Protein AF-A0A2X3VPF4-F1 (afdb_monomer_lite)

Organism: NCBI:txid1345

Secondary structure (DSSP, 8-state):
-PPEEEEETTEEEEEEEEEEE--SSTTTSS--SS-EEEEEEEEEETTEEEEEEEEEETTS---TTSPEEPS--EEPP-

Radius of gyration: 13.3 Å; chains: 1; bounding box: 36×22×32 Å

Foldseek 3Di:
DFDWDDPDDQKIWRPVPWDWDAPPDCPPQVDPGAIKIKIWIWGDDPQKTWIWMFIDGPPDDTPPVPIHTDPDIDGPDD

pLDDT: mean 74.06, std 12.75, range [45.59, 89.38]

Structure (mmCIF, N/CA/C/O backbone):
data_AF-A0A2X3VPF4-F1
#
_entry.id   AF-A0A2X3VPF4-F1
#
loop_
_atom_site.group_PDB
_atom_site.id
_atom_site.type_symbol
_atom_site.label_atom_id
_atom_site.label_alt_id
_atom_site.label_comp_id
_atom_site.label_asym_id
_atom_site.label_entity_id
_atom_site.label_seq_id
_atom_site.pdbx_PDB_ins_code
_atom_site.Cartn_x
_atom_site.Cartn_y
_atom_site.Cartn_z
_atom_site.occupancy
_atom_site.B_iso_or_equiv
_atom_site.auth_seq_id
_atom_site.auth_comp_id
_atom_site.auth_asym_id
_atom_site.auth_atom_id
_atom_site.pdbx_PDB_model_num
ATOM 1 N N . MET A 1 1 ? -12.821 15.255 -8.993 1.00 46.19 1 MET A N 1
ATOM 2 C CA . MET A 1 1 ? -13.531 14.213 -8.222 1.00 46.19 1 MET A CA 1
ATOM 3 C C . MET A 1 1 ? -12.596 13.029 -8.183 1.00 46.19 1 MET A C 1
ATOM 5 O O . MET A 1 1 ? -12.303 12.515 -9.251 1.00 46.19 1 MET A O 1
ATOM 9 N N . SER A 1 2 ? -12.061 12.673 -7.018 1.00 54.31 2 SER A N 1
ATOM 10 C CA . SER A 1 2 ? -11.087 11.584 -6.905 1.00 54.31 2 SER A CA 1
ATOM 11 C C . SER A 1 2 ? -11.725 10.276 -7.375 1.00 54.31 2 SER A C 1
ATOM 13 O O . SER A 1 2 ? -12.739 9.849 -6.820 1.00 54.31 2 SER A O 1
ATOM 15 N N . GLN A 1 3 ? -11.182 9.680 -8.436 1.00 73.06 3 GLN A N 1
ATOM 16 C CA . GLN A 1 3 ? -11.709 8.447 -9.012 1.00 73.06 3 GLN A CA 1
ATOM 17 C C . GLN A 1 3 ? -11.199 7.257 -8.189 1.00 73.06 3 GLN A C 1
ATOM 19 O O . GLN A 1 3 ? -9.994 7.095 -7.998 1.00 73.06 3 GLN A O 1
ATOM 24 N N . LEU A 1 4 ? -12.127 6.473 -7.635 1.00 81.62 4 LEU A N 1
ATOM 25 C CA . LEU A 1 4 ? -11.822 5.266 -6.872 1.00 81.62 4 LEU A CA 1
ATOM 26 C C . LEU A 1 4 ? -12.043 4.048 -7.766 1.00 81.62 4 LEU A C 1
ATOM 28 O O . LEU A 1 4 ? -13.153 3.834 -8.253 1.00 81.62 4 LEU A O 1
ATOM 32 N N . GLU A 1 5 ? -11.009 3.238 -7.943 1.00 86.25 5 GLU A N 1
ATOM 33 C CA . GLU A 1 5 ? -11.057 2.024 -8.749 1.00 86.25 5 GLU A CA 1
ATOM 34 C C . GLU A 1 5 ? -10.976 0.788 -7.857 1.00 86.25 5 GLU A C 1
ATOM 36 O O . GLU A 1 5 ? -10.153 0.698 -6.945 1.00 86.25 5 GLU A O 1
ATOM 41 N N . LYS A 1 6 ? -11.859 -0.183 -8.097 1.00 87.56 6 LYS A N 1
ATOM 42 C CA . LYS A 1 6 ? -11.826 -1.461 -7.387 1.00 87.56 6 LYS A CA 1
ATOM 43 C C . LYS A 1 6 ? -10.814 -2.374 -8.075 1.00 87.56 6 LYS A C 1
ATOM 45 O O . LYS A 1 6 ? -11.038 -2.783 -9.208 1.00 87.56 6 LYS A O 1
ATOM 50 N N . VAL A 1 7 ? -9.737 -2.710 -7.370 1.00 87.00 7 VAL A N 1
ATOM 51 C CA . VAL A 1 7 ? -8.605 -3.493 -7.909 1.00 87.00 7 VAL A CA 1
ATOM 52 C C . VAL A 1 7 ? -8.546 -4.921 -7.360 1.00 87.00 7 VAL A C 1
ATOM 54 O O . VAL A 1 7 ? -7.749 -5.731 -7.817 1.00 87.00 7 VAL A O 1
ATOM 57 N N . GLY A 1 8 ? -9.399 -5.257 -6.386 1.00 85.44 8 GLY A N 1
ATOM 58 C CA . GLY A 1 8 ? -9.471 -6.599 -5.810 1.00 85.44 8 GLY A CA 1
ATOM 59 C C . GLY A 1 8 ? -10.697 -6.821 -4.925 1.00 85.44 8 GLY A C 1
ATOM 60 O O . GLY A 1 8 ? -11.620 -5.999 -4.870 1.00 85.44 8 GLY A O 1
ATOM 61 N N . GLU A 1 9 ? -10.716 -7.946 -4.210 1.00 83.12 9 GLU A N 1
ATOM 62 C CA . GLU A 1 9 ? -11.760 -8.243 -3.228 1.00 83.12 9 GLU A CA 1
ATOM 63 C C . GLU A 1 9 ? -11.592 -7.340 -2.000 1.00 83.12 9 GLU A C 1
ATOM 65 O O . GLU A 1 9 ? -10.614 -7.440 -1.266 1.00 83.12 9 GLU A O 1
ATOM 70 N N . ASN A 1 10 ? -12.544 -6.420 -1.811 1.00 87.44 10 ASN A N 1
ATOM 71 C CA . ASN A 1 10 ? -12.520 -5.390 -0.766 1.00 87.44 10 ASN A CA 1
ATOM 72 C C . ASN A 1 10 ? -11.307 -4.443 -0.810 1.00 87.44 10 ASN A C 1
ATOM 74 O O . ASN A 1 10 ? -11.018 -3.767 0.176 1.00 87.44 10 ASN A O 1
ATOM 78 N N . THR A 1 11 ? -10.645 -4.347 -1.963 1.00 88.69 11 THR A N 1
ATOM 79 C CA . THR A 1 11 ? -9.454 -3.520 -2.168 1.00 88.69 11 THR A CA 1
ATOM 80 C C . THR A 1 11 ? -9.725 -2.445 -3.210 1.00 88.69 11 THR A C 1
ATOM 82 O O . THR A 1 11 ? -10.194 -2.738 -4.315 1.00 88.69 11 THR A O 1
ATOM 85 N N . TYR A 1 12 ? -9.402 -1.203 -2.863 1.00 88.06 12 TYR A N 1
ATOM 86 C CA . TYR A 1 12 ? -9.684 -0.026 -3.675 1.00 88.06 12 TYR A CA 1
ATOM 87 C C . TYR A 1 12 ? -8.434 0.838 -3.828 1.00 88.06 12 TYR A C 1
ATOM 89 O O . TYR A 1 12 ? -7.681 1.018 -2.872 1.00 88.06 12 TYR A O 1
ATOM 97 N N . CYS A 1 13 ? -8.238 1.385 -5.023 1.00 86.31 13 CYS A N 1
ATOM 98 C CA . CYS A 1 13 ? -7.142 2.269 -5.391 1.00 86.31 13 CYS A CA 1
ATOM 99 C C . CYS A 1 13 ? -7.681 3.669 -5.702 1.00 86.31 13 CYS A C 1
ATOM 101 O O . CYS A 1 13 ? -8.694 3.816 -6.385 1.00 86.31 13 CYS A O 1
ATOM 103 N N . TYR A 1 14 ? -6.996 4.702 -5.220 1.00 85.06 14 TYR A N 1
ATOM 104 C CA . TYR A 1 14 ? -7.264 6.086 -5.594 1.00 85.06 14 TYR A CA 1
ATOM 105 C C . TYR A 1 14 ? -6.516 6.403 -6.894 1.00 85.06 14 TYR A C 1
ATOM 107 O O . TYR A 1 14 ? -5.330 6.720 -6.867 1.00 85.06 14 TYR A O 1
ATOM 115 N N . ALA A 1 15 ? -7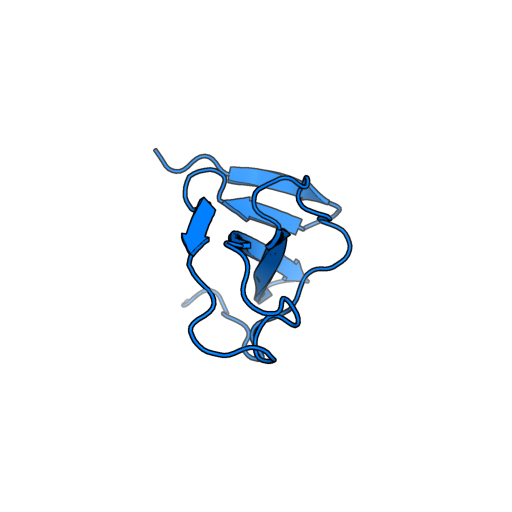.205 6.321 -8.033 1.00 72.69 15 ALA A N 1
ATOM 116 C CA . ALA A 1 15 ? -6.610 6.521 -9.360 1.00 72.69 15 ALA A CA 1
ATOM 117 C C . ALA A 1 15 ? -6.075 7.948 -9.571 1.00 72.69 15 ALA A C 1
ATOM 119 O O . ALA A 1 15 ? -5.118 8.164 -10.304 1.00 72.69 15 ALA A O 1
ATOM 120 N N . ASP A 1 16 ? -6.666 8.916 -8.871 1.00 67.81 16 ASP A N 1
ATOM 121 C CA . ASP A 1 16 ? -6.267 10.329 -8.901 1.00 67.81 16 ASP A CA 1
ATOM 122 C C . ASP A 1 16 ? -5.013 10.617 -8.046 1.00 67.81 16 ASP A C 1
ATOM 124 O O . ASP A 1 16 ? -4.427 11.690 -8.131 1.00 67.81 16 ASP A O 1
ATOM 128 N N . TYR A 1 17 ? -4.598 9.657 -7.212 1.00 64.56 17 TYR A N 1
ATOM 129 C CA . TYR A 1 17 ? -3.485 9.780 -6.265 1.00 64.56 17 TYR A CA 1
ATOM 130 C C . TYR A 1 17 ? -2.322 8.860 -6.657 1.00 64.56 17 TYR A C 1
ATOM 132 O O . TYR A 1 17 ? -1.763 8.132 -5.831 1.00 64.56 17 TYR A O 1
ATOM 140 N N . ILE A 1 18 ? -1.983 8.881 -7.948 1.00 70.25 18 ILE A N 1
ATOM 141 C CA . ILE A 1 18 ? -0.765 8.262 -8.464 1.00 70.25 18 ILE A CA 1
ATOM 142 C C . ILE A 1 18 ? 0.325 9.328 -8.457 1.00 70.25 18 ILE A C 1
ATOM 144 O O . ILE A 1 18 ? 0.315 10.247 -9.273 1.00 70.25 18 ILE A O 1
ATOM 148 N N . THR A 1 19 ? 1.257 9.213 -7.517 1.00 67.00 19 THR A N 1
ATOM 149 C CA . THR A 1 19 ? 2.367 10.159 -7.398 1.00 67.00 19 THR A CA 1
ATOM 150 C C . THR A 1 19 ? 3.615 9.545 -8.003 1.00 67.00 19 THR A C 1
ATOM 152 O O . THR A 1 19 ? 4.069 8.479 -7.582 1.00 67.00 19 THR A O 1
ATOM 155 N N . GLU A 1 20 ? 4.190 10.229 -8.981 1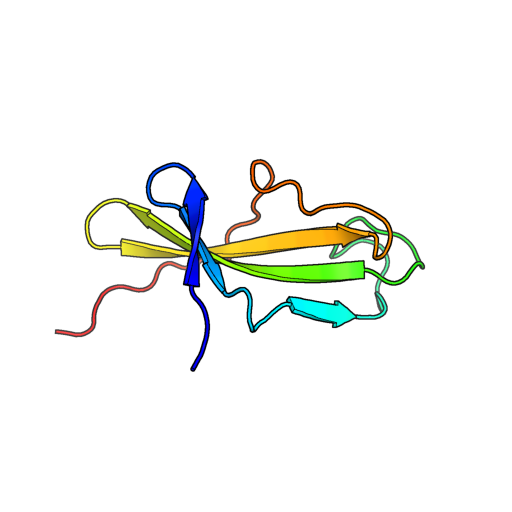.00 69.56 20 GLU A N 1
ATOM 156 C CA . GLU A 1 20 ? 5.523 9.933 -9.495 1.00 69.56 20 GLU A CA 1
ATOM 157 C C . GLU A 1 20 ? 6.545 10.512 -8.511 1.00 69.56 20 GLU A C 1
ATOM 159 O O . GLU A 1 20 ? 6.415 11.641 -8.036 1.00 69.56 20 GLU A O 1
ATOM 164 N N . SER A 1 21 ? 7.520 9.714 -8.097 1.00 63.25 21 SER A N 1
ATOM 165 C CA . SER A 1 21 ? 8.502 10.102 -7.090 1.00 63.25 21 SER A CA 1
ATOM 166 C C . SER A 1 21 ? 9.880 9.566 -7.454 1.00 63.25 21 SER A C 1
ATOM 168 O O . SER A 1 21 ? 10.037 8.458 -7.964 1.00 63.25 21 SER A O 1
ATOM 170 N N . GLU A 1 22 ? 10.908 10.358 -7.176 1.00 57.88 22 GLU A N 1
ATOM 171 C CA . GLU A 1 22 ? 12.299 9.926 -7.285 1.00 57.88 22 GLU A CA 1
ATOM 172 C C . GLU A 1 22 ? 12.728 9.330 -5.938 1.00 57.88 22 GLU A C 1
ATOM 174 O O . GLU A 1 22 ? 12.535 9.970 -4.895 1.00 57.88 22 GLU A O 1
ATOM 179 N N . PRO A 1 23 ? 13.248 8.089 -5.888 1.00 54.12 23 PRO A N 1
ATOM 180 C CA . PRO A 1 23 ? 13.546 7.449 -4.617 1.00 54.12 23 PRO A CA 1
ATOM 181 C C . PRO A 1 23 ? 14.817 8.077 -4.060 1.00 54.12 23 PRO A C 1
ATOM 183 O O . PRO A 1 23 ? 15.924 7.699 -4.427 1.00 54.12 23 PRO A O 1
ATOM 186 N N . PHE A 1 24 ? 14.651 9.026 -3.139 1.00 50.28 24 PHE A N 1
ATOM 187 C CA . PHE A 1 24 ? 15.764 9.653 -2.420 1.00 50.28 24 PHE A CA 1
ATOM 188 C C . PHE A 1 24 ? 16.565 8.652 -1.570 1.00 50.28 24 PHE A C 1
ATOM 190 O O . PHE A 1 24 ? 17.690 8.948 -1.173 1.00 50.28 24 PHE A O 1
ATOM 197 N N . ILE A 1 25 ? 16.001 7.472 -1.278 1.00 52.12 25 ILE A N 1
ATOM 198 C CA . ILE A 1 25 ? 16.643 6.435 -0.467 1.00 52.12 25 ILE A CA 1
ATOM 199 C C . ILE A 1 25 ? 16.416 5.058 -1.117 1.00 52.12 25 ILE A C 1
ATOM 201 O O . ILE A 1 25 ? 15.313 4.509 -1.006 1.00 52.12 25 ILE A O 1
ATOM 205 N N . PRO A 1 26 ? 17.436 4.464 -1.766 1.00 47.75 26 PRO A N 1
ATOM 206 C CA . PRO A 1 26 ? 17.359 3.085 -2.232 1.00 47.75 26 PRO A CA 1
ATOM 207 C C . PRO A 1 26 ? 17.184 2.165 -1.015 1.00 47.75 26 PRO A C 1
ATOM 209 O O . PRO A 1 26 ? 18.044 2.107 -0.141 1.00 47.75 26 PRO A O 1
ATOM 212 N N . GLY A 1 27 ? 16.039 1.485 -0.921 1.00 45.59 27 GLY A N 1
ATOM 213 C CA . GLY A 1 27 ? 15.752 0.520 0.151 1.00 45.59 27 GLY A CA 1
ATOM 214 C C . GLY A 1 27 ? 14.415 0.706 0.872 1.00 45.59 27 GLY A C 1
ATOM 215 O O . GLY A 1 27 ? 13.869 -0.274 1.367 1.00 45.59 27 GLY A O 1
ATOM 216 N N . VAL A 1 28 ? 13.822 1.906 0.876 1.00 55.25 28 VAL A N 1
ATOM 217 C CA . VAL A 1 28 ? 12.476 2.113 1.464 1.00 55.25 28 VAL A CA 1
ATOM 218 C C . VAL A 1 28 ? 11.379 1.544 0.554 1.00 55.25 28 VAL A C 1
ATOM 220 O O . VAL A 1 28 ? 10.409 0.946 1.030 1.00 55.25 28 VAL A O 1
ATOM 223 N N . THR A 1 29 ? 11.571 1.680 -0.757 1.00 55.06 29 THR A N 1
ATOM 224 C CA . THR A 1 29 ? 10.688 1.164 -1.814 1.00 55.06 29 THR A CA 1
ATOM 225 C C . THR A 1 29 ? 11.202 -0.134 -2.440 1.00 55.06 29 THR A C 1
ATOM 227 O O . THR A 1 29 ? 10.504 -0.738 -3.241 1.00 55.06 29 THR A O 1
ATOM 230 N N . GLY A 1 30 ? 12.432 -0.556 -2.120 1.00 55.09 30 GLY A N 1
ATOM 231 C CA . GLY A 1 30 ? 13.116 -1.664 -2.805 1.00 55.09 30 GLY A CA 1
ATOM 232 C C . GLY A 1 30 ? 13.569 -1.348 -4.240 1.00 55.09 30 GLY A C 1
ATOM 233 O O . GLY A 1 30 ? 14.292 -2.140 -4.833 1.00 55.09 30 GLY A O 1
ATOM 234 N N . LEU A 1 31 ? 13.205 -0.178 -4.775 1.00 60.03 31 LEU A N 1
ATOM 235 C CA . LEU A 1 31 ? 13.566 0.287 -6.111 1.00 60.03 31 LEU A CA 1
ATOM 236 C C . LEU A 1 31 ? 14.782 1.213 -5.996 1.00 60.03 31 LEU A C 1
ATOM 238 O O . LEU A 1 31 ? 14.705 2.320 -5.460 1.00 60.03 31 LEU A O 1
ATOM 242 N N . GLY A 1 32 ? 15.939 0.724 -6.434 1.00 49.06 32 GLY A N 1
ATOM 243 C CA . GLY A 1 32 ? 17.170 1.504 -6.453 1.00 49.06 32 GLY A CA 1
ATOM 244 C C . GLY A 1 32 ? 17.172 2.513 -7.601 1.00 49.06 32 GLY A C 1
ATOM 245 O O . GLY A 1 32 ? 17.176 2.117 -8.759 1.00 49.06 32 GLY A O 1
ATOM 246 N N . GLY A 1 33 ? 17.210 3.808 -7.280 1.00 52.31 33 GLY A N 1
ATOM 247 C CA . GLY A 1 33 ? 17.760 4.859 -8.151 1.00 52.31 33 GLY A CA 1
ATOM 248 C C . GLY A 1 33 ? 17.014 5.226 -9.440 1.00 52.31 33 GLY A C 1
ATOM 249 O O . GLY A 1 33 ? 17.485 6.112 -10.144 1.00 52.31 33 GLY A O 1
ATOM 250 N N . ALA A 1 34 ? 15.872 4.616 -9.757 1.00 59.31 34 ALA A N 1
ATOM 251 C CA . ALA A 1 34 ? 15.060 4.981 -10.918 1.00 59.31 34 ALA A CA 1
ATOM 252 C C . ALA A 1 34 ? 13.662 5.421 -10.472 1.00 59.31 34 ALA A C 1
ATOM 254 O O . ALA A 1 34 ? 13.111 4.848 -9.531 1.00 59.31 34 ALA A O 1
ATOM 255 N N . GLY A 1 35 ? 13.116 6.447 -11.134 1.00 65.56 35 GLY A N 1
ATOM 256 C CA . GLY A 1 35 ? 11.781 6.984 -10.867 1.00 65.56 35 GLY A CA 1
ATOM 257 C C . GLY A 1 35 ? 10.752 5.874 -10.653 1.00 65.56 35 GLY A C 1
ATOM 258 O O . GLY A 1 35 ? 10.670 4.911 -11.423 1.00 65.56 35 GLY A O 1
ATOM 259 N N . PHE A 1 36 ? 9.993 5.993 -9.572 1.00 75.56 36 PHE A N 1
ATOM 260 C CA . PHE A 1 36 ? 8.951 5.049 -9.205 1.00 75.56 36 PHE A CA 1
ATOM 261 C C . PHE A 1 36 ? 7.634 5.796 -9.098 1.00 75.56 36 PHE A C 1
ATOM 263 O O . PHE A 1 36 ? 7.585 6.999 -8.847 1.00 75.56 36 PHE A O 1
ATOM 270 N N . LYS A 1 37 ? 6.550 5.069 -9.296 1.00 78.25 37 LYS A N 1
ATOM 271 C CA . LYS A 1 37 ? 5.209 5.580 -9.068 1.00 78.25 37 LYS A CA 1
ATOM 272 C C . LYS A 1 37 ? 4.606 4.877 -7.872 1.00 78.25 37 LYS A C 1
ATOM 274 O O . LYS A 1 37 ? 4.837 3.685 -7.642 1.00 78.25 37 LYS A O 1
ATOM 279 N N . ILE A 1 38 ? 3.847 5.641 -7.105 1.00 79.38 38 ILE A N 1
ATOM 280 C CA . ILE A 1 38 ? 3.124 5.171 -5.934 1.00 79.38 38 ILE A CA 1
ATOM 281 C C . ILE A 1 38 ? 1.644 5.307 -6.232 1.00 79.38 38 ILE A C 1
ATOM 283 O O . ILE A 1 38 ? 1.197 6.388 -6.598 1.00 79.38 38 ILE A O 1
ATOM 287 N N . ALA A 1 39 ? 0.892 4.233 -6.032 1.00 83.88 39 ALA A N 1
ATOM 288 C CA . ALA A 1 39 ? -0.556 4.289 -5.947 1.00 83.88 39 ALA A CA 1
ATOM 289 C C . ALA A 1 39 ? -0.966 4.089 -4.489 1.00 83.88 39 ALA A C 1
ATOM 291 O O . ALA A 1 39 ? -0.449 3.205 -3.801 1.00 83.88 39 ALA A O 1
ATOM 292 N N . LEU A 1 40 ? -1.895 4.910 -4.012 1.00 84.25 40 LEU A N 1
ATOM 293 C CA . LEU A 1 40 ? -2.475 4.762 -2.682 1.00 84.25 40 LEU A CA 1
ATOM 294 C C . LEU A 1 40 ? -3.846 4.108 -2.771 1.00 84.25 40 LEU A C 1
ATOM 296 O O . LEU A 1 40 ? -4.603 4.308 -3.720 1.00 84.25 40 LEU A O 1
ATOM 300 N N . GLY A 1 41 ? -4.191 3.351 -1.742 1.00 87.50 41 GLY A N 1
ATOM 301 C CA . GLY A 1 41 ? -5.484 2.707 -1.645 1.00 87.50 41 GLY A CA 1
ATOM 302 C C . GLY A 1 41 ? -5.840 2.329 -0.226 1.00 87.50 41 GLY A C 1
ATOM 303 O O . GLY A 1 41 ? -5.168 2.683 0.745 1.00 87.50 41 GLY A O 1
ATOM 304 N N . PHE A 1 42 ? -6.914 1.567 -0.111 1.00 87.06 42 PHE A N 1
ATOM 305 C CA . PHE A 1 42 ? -7.314 0.960 1.143 1.00 87.06 42 PHE A CA 1
ATOM 306 C C . PHE A 1 42 ? -7.925 -0.414 0.904 1.00 87.06 42 PHE A C 1
ATOM 308 O O . PHE A 1 42 ? -8.568 -0.677 -0.116 1.00 87.06 42 PHE A O 1
ATOM 315 N N . LYS A 1 43 ? -7.747 -1.281 1.894 1.00 89.38 43 LYS A N 1
ATOM 316 C CA . LYS A 1 43 ? -8.449 -2.549 2.015 1.00 89.38 43 LYS A CA 1
ATOM 317 C C . LYS A 1 43 ? -9.488 -2.442 3.124 1.00 89.38 43 LYS A C 1
ATOM 319 O O . LYS A 1 43 ? -9.208 -1.911 4.198 1.00 89.38 43 LYS A O 1
ATOM 324 N N . LEU A 1 44 ? -10.685 -2.948 2.862 1.00 86.75 44 LEU A N 1
ATOM 325 C CA . LEU A 1 44 ? -11.737 -3.089 3.859 1.00 86.75 44 LEU A CA 1
ATOM 326 C C . LEU A 1 44 ? -11.694 -4.501 4.427 1.00 86.75 44 LEU A C 1
ATOM 328 O O . LEU A 1 44 ? -11.866 -5.468 3.689 1.00 86.75 44 LEU A O 1
ATOM 332 N N . GLU A 1 45 ? -11.513 -4.620 5.738 1.00 84.88 45 GLU A N 1
ATOM 333 C CA . GLU A 1 45 ? -11.749 -5.881 6.442 1.00 84.88 45 GLU A CA 1
ATOM 334 C C . GLU A 1 45 ? -12.689 -5.628 7.622 1.00 84.88 45 GLU A C 1
ATOM 336 O O . GLU A 1 45 ? -12.316 -5.037 8.639 1.00 84.88 45 GLU A O 1
ATOM 341 N N . GLY A 1 46 ? -13.949 -6.041 7.454 1.00 83.62 46 GLY A N 1
ATOM 342 C CA . GLY A 1 46 ? -15.032 -5.722 8.384 1.00 83.62 46 GLY A CA 1
ATOM 343 C C . GLY A 1 46 ? -15.294 -4.214 8.452 1.00 83.62 46 GLY A C 1
ATOM 344 O O . GLY A 1 46 ? -15.497 -3.569 7.428 1.00 83.62 46 GLY A O 1
ATOM 345 N N . ASP A 1 47 ? -15.256 -3.657 9.663 1.00 81.00 47 ASP A N 1
ATOM 346 C CA . ASP A 1 47 ? -15.453 -2.222 9.943 1.00 81.00 47 ASP A CA 1
ATOM 347 C C . ASP A 1 47 ? -14.151 -1.397 9.918 1.00 81.00 47 ASP A C 1
ATOM 349 O O . ASP A 1 47 ? -14.131 -0.216 10.281 1.00 81.00 47 ASP A O 1
ATOM 353 N N . LYS A 1 48 ? -13.033 -2.015 9.522 1.00 82.31 48 LYS A N 1
ATOM 354 C CA . LYS A 1 48 ? -11.708 -1.392 9.545 1.00 82.31 48 LYS A CA 1
ATOM 355 C C . LYS A 1 48 ? -11.211 -1.091 8.139 1.00 82.31 48 LYS A C 1
ATOM 357 O O . LYS A 1 48 ? -11.278 -1.926 7.237 1.00 82.31 48 LYS A O 1
ATOM 362 N N . TYR A 1 49 ? -10.651 0.104 8.000 1.00 84.50 49 TYR A N 1
ATOM 363 C CA . TYR A 1 49 ? -9.995 0.583 6.795 1.00 84.50 49 TYR A CA 1
ATOM 364 C C . TYR A 1 49 ? -8.492 0.429 6.993 1.00 84.50 49 TYR A C 1
ATOM 366 O O . TYR A 1 49 ? -7.895 1.065 7.863 1.00 84.50 49 TYR A O 1
ATOM 374 N N . TYR A 1 50 ? -7.878 -0.424 6.188 1.00 86.56 50 TYR A N 1
ATOM 375 C CA . TYR A 1 50 ? -6.441 -0.637 6.176 1.00 86.56 50 TYR A CA 1
ATOM 376 C C . TYR A 1 50 ? -5.855 0.151 5.009 1.00 86.56 50 TYR A C 1
ATOM 378 O O . TYR A 1 50 ? -6.004 -0.281 3.865 1.00 86.56 50 TYR A O 1
ATOM 386 N N . PRO A 1 51 ? -5.237 1.318 5.247 1.00 84.38 51 PRO A N 1
ATOM 387 C CA . PRO A 1 51 ? -4.530 2.024 4.193 1.00 84.38 51 PRO A CA 1
ATOM 388 C C . PRO A 1 51 ? -3.399 1.148 3.649 1.00 84.38 51 PRO A C 1
ATOM 390 O O . PRO A 1 51 ? -2.623 0.551 4.402 1.00 84.38 51 PRO A O 1
ATOM 393 N N . ILE A 1 52 ? -3.304 1.089 2.326 1.00 87.12 52 ILE A N 1
ATOM 394 C CA . ILE A 1 52 ? -2.295 0.329 1.592 1.00 87.12 52 ILE A CA 1
ATOM 395 C C . ILE A 1 52 ? -1.665 1.214 0.516 1.00 87.12 52 ILE A C 1
ATOM 397 O O . ILE A 1 52 ? -2.241 2.212 0.083 1.00 87.12 52 ILE A O 1
ATOM 401 N N . GLN A 1 53 ? -0.469 0.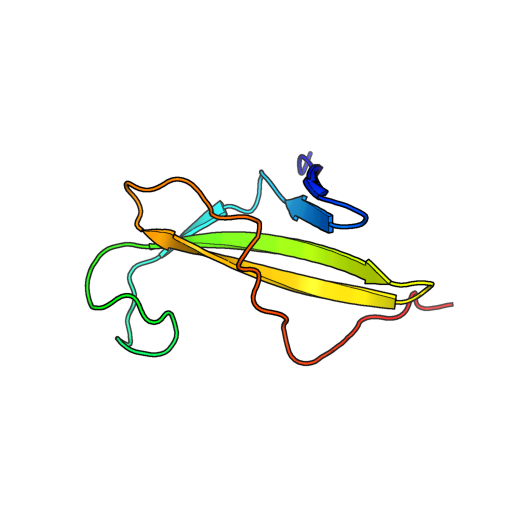843 0.088 1.00 85.75 53 GLN A N 1
ATOM 402 C CA . GLN A 1 53 ? 0.223 1.455 -1.037 1.00 85.75 53 GLN A CA 1
ATOM 403 C C . GLN A 1 53 ? 0.744 0.380 -1.983 1.00 85.75 53 GLN A C 1
ATOM 405 O O . GLN A 1 53 ? 1.103 -0.719 -1.552 1.00 85.75 53 GLN A O 1
ATOM 410 N N . TRP A 1 54 ? 0.848 0.738 -3.254 1.00 85.56 54 TRP A N 1
ATOM 411 C CA . TRP A 1 54 ? 1.565 -0.020 -4.267 1.00 85.56 54 TRP A CA 1
ATOM 412 C C . TRP A 1 54 ? 2.688 0.837 -4.812 1.00 85.56 54 TRP A C 1
ATOM 414 O O . TRP A 1 54 ? 2.519 2.035 -5.035 1.00 85.56 54 TRP A O 1
ATOM 424 N N . THR A 1 55 ? 3.833 0.214 -5.038 1.00 81.56 55 THR A N 1
ATOM 425 C CA . THR A 1 55 ? 4.998 0.854 -5.641 1.00 81.56 55 THR A CA 1
ATOM 426 C C . THR A 1 55 ? 5.378 0.063 -6.872 1.00 81.56 55 THR A C 1
ATOM 428 O O . THR A 1 55 ? 5.533 -1.152 -6.785 1.00 81.56 55 THR A O 1
ATOM 431 N N . SER A 1 56 ? 5.538 0.743 -7.998 1.00 79.81 56 SER A N 1
ATOM 432 C CA . SER A 1 56 ? 6.020 0.130 -9.233 1.00 79.81 56 SER A CA 1
ATOM 433 C C . SER A 1 56 ? 7.033 1.050 -9.901 1.00 79.81 56 SER A C 1
ATOM 435 O O . SER A 1 56 ? 7.076 2.252 -9.611 1.00 79.81 56 SER A O 1
ATOM 437 N N . ALA A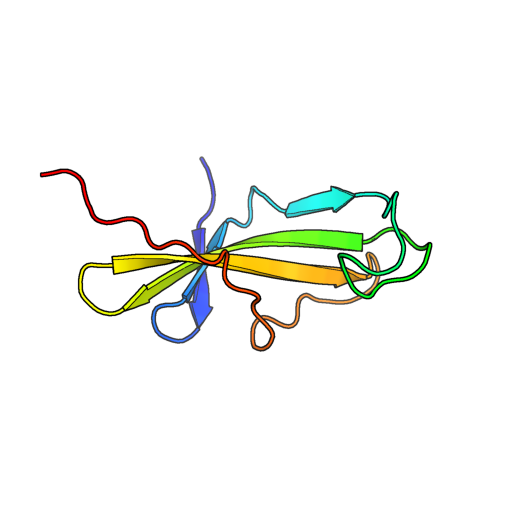 1 57 ? 7.866 0.508 -10.784 1.00 78.88 57 ALA A N 1
ATOM 438 C CA . ALA A 1 57 ? 8.719 1.341 -11.617 1.00 78.88 57 ALA A CA 1
ATOM 439 C C . ALA A 1 57 ? 7.854 2.218 -12.538 1.00 78.88 57 ALA A C 1
ATOM 441 O O . ALA A 1 57 ? 6.740 1.850 -12.913 1.00 78.88 57 ALA A O 1
ATOM 442 N N . MET A 1 58 ? 8.362 3.386 -12.935 1.00 76.19 58 MET A N 1
ATOM 443 C CA . MET A 1 58 ? 7.616 4.325 -13.788 1.00 76.19 58 MET A CA 1
ATOM 444 C C . MET A 1 58 ? 7.134 3.682 -15.105 1.00 76.19 58 MET A C 1
ATOM 446 O O . MET A 1 58 ? 6.032 3.971 -15.568 1.00 76.19 58 MET A O 1
ATOM 450 N N . ASN A 1 59 ? 7.929 2.753 -15.649 1.00 76.50 59 ASN A N 1
ATOM 451 C CA . ASN A 1 59 ? 7.663 2.048 -16.908 1.00 76.50 59 ASN A CA 1
ATOM 452 C C . ASN A 1 59 ? 6.840 0.753 -16.758 1.00 76.50 59 ASN A C 1
ATOM 454 O O . ASN A 1 59 ? 6.523 0.131 -17.767 1.00 76.50 59 ASN A O 1
ATOM 458 N N . GLU A 1 60 ? 6.517 0.324 -15.536 1.00 79.94 60 GLU A N 1
ATOM 459 C CA . GLU A 1 60 ? 5.809 -0.937 -15.275 1.00 79.94 60 GLU A CA 1
ATOM 460 C C . GLU A 1 60 ? 4.380 -0.679 -14.802 1.00 79.94 60 GLU A C 1
ATOM 462 O O . GLU A 1 60 ? 4.080 0.366 -14.229 1.00 79.94 60 GLU A O 1
ATOM 467 N N . GLU A 1 61 ? 3.458 -1.608 -15.035 1.00 82.56 61 GLU A N 1
ATOM 468 C CA . GLU A 1 61 ? 2.111 -1.513 -14.464 1.00 82.56 61 GLU A CA 1
ATOM 469 C C . GLU A 1 61 ? 2.146 -1.746 -12.943 1.00 82.56 61 GLU A C 1
ATOM 471 O O . GLU A 1 61 ? 3.116 -2.270 -12.389 1.00 82.56 61 GLU A O 1
ATOM 476 N N . PHE A 1 62 ? 1.113 -1.294 -12.230 1.00 82.38 62 PHE A N 1
ATOM 477 C CA . PHE A 1 62 ? 1.013 -1.584 -10.802 1.00 82.38 62 PHE A CA 1
ATOM 478 C C . PHE A 1 62 ? 0.625 -3.046 -10.601 1.00 82.38 62 PHE A C 1
ATOM 480 O O . PHE A 1 62 ? -0.436 -3.478 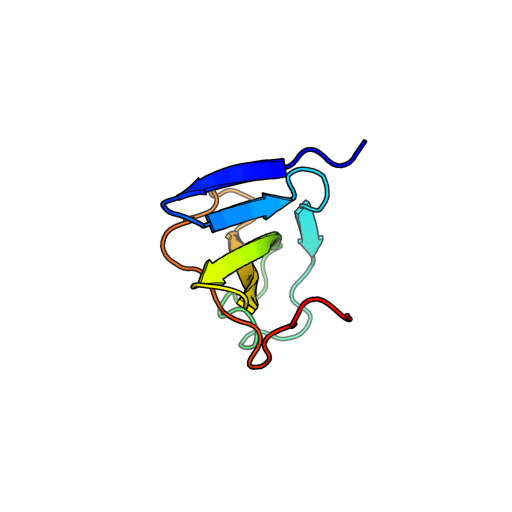-11.053 1.00 82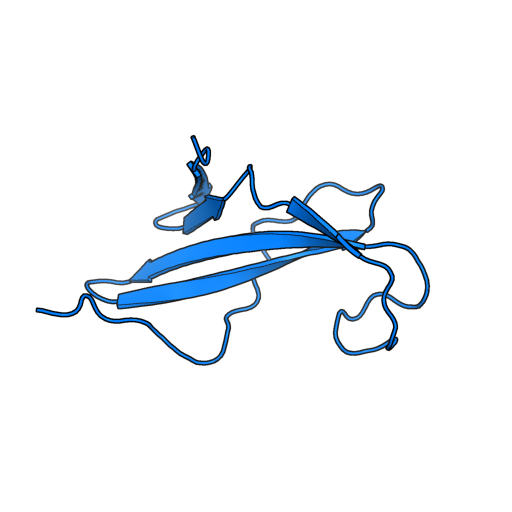.38 62 PHE A O 1
ATOM 487 N N . ASP A 1 63 ? 1.443 -3.793 -9.861 1.00 83.38 63 ASP A N 1
ATOM 488 C CA . ASP A 1 63 ? 1.029 -5.099 -9.361 1.00 83.38 63 ASP A CA 1
ATOM 489 C C . ASP A 1 63 ? 0.127 -4.905 -8.137 1.00 83.38 63 ASP A C 1
ATOM 491 O O . ASP A 1 63 ? 0.587 -4.757 -7.002 1.00 83.38 63 ASP A O 1
ATOM 495 N N . TYR A 1 64 ? -1.186 -4.875 -8.370 1.00 82.88 64 TYR A N 1
ATOM 496 C CA . TYR A 1 64 ? -2.160 -4.663 -7.300 1.00 82.88 64 TYR A CA 1
ATOM 497 C C . TYR A 1 64 ? -2.242 -5.830 -6.297 1.00 82.88 64 TYR A C 1
ATOM 499 O O . TYR A 1 64 ? -2.837 -5.666 -5.227 1.00 82.88 64 TYR A O 1
ATOM 507 N N . SER A 1 65 ? -1.610 -6.976 -6.587 1.00 80.88 65 SER A N 1
ATOM 508 C CA . SER A 1 65 ? -1.531 -8.121 -5.669 1.00 80.88 65 SER A CA 1
ATOM 509 C C . SER A 1 65 ? -0.454 -7.932 -4.595 1.00 80.88 65 SER A C 1
ATOM 511 O O . SER A 1 65 ? -0.590 -8.454 -3.489 1.00 80.88 65 SER A O 1
ATOM 513 N N . GLN A 1 66 ? 0.601 -7.164 -4.879 1.00 80.44 66 GLN A N 1
ATOM 514 C CA . GLN A 1 66 ? 1.692 -6.848 -3.953 1.00 80.44 66 GLN A CA 1
ATOM 515 C C . GLN A 1 66 ? 1.470 -5.494 -3.254 1.00 80.44 66 GLN A C 1
ATOM 517 O O . GLN A 1 66 ? 2.228 -4.540 -3.422 1.00 80.44 66 GLN A O 1
ATOM 522 N N . SER A 1 67 ? 0.416 -5.394 -2.438 1.00 80.94 67 SER A N 1
ATOM 523 C CA . SER A 1 67 ? 0.146 -4.189 -1.640 1.00 80.94 67 SER A CA 1
ATOM 524 C C . SER A 1 67 ? 0.948 -4.168 -0.335 1.00 80.94 67 SER A C 1
ATOM 526 O O . SER A 1 67 ? 0.953 -5.157 0.404 1.00 80.94 67 SER A O 1
ATOM 528 N N . LYS A 1 68 ? 1.527 -3.021 0.027 1.00 82.44 68 LYS A N 1
ATOM 529 C CA . LYS A 1 68 ? 2.143 -2.796 1.340 1.00 82.44 68 LYS A CA 1
ATOM 530 C C . LYS A 1 68 ? 1.186 -2.018 2.239 1.00 82.44 68 LYS A C 1
ATOM 532 O O . LYS A 1 68 ? 0.818 -0.888 1.933 1.00 82.44 68 LYS A O 1
ATOM 537 N N . GLY A 1 69 ? 0.783 -2.614 3.357 1.00 80.69 69 GLY A N 1
ATOM 538 C CA . GLY A 1 69 ? -0.021 -1.923 4.364 1.00 80.69 69 GLY A CA 1
ATOM 539 C C . GLY A 1 69 ? 0.793 -0.865 5.100 1.00 80.69 69 GLY A C 1
ATOM 540 O O . GLY A 1 69 ? 1.965 -1.079 5.420 1.00 80.69 69 GLY A O 1
ATOM 541 N N . PHE A 1 70 ? 0.171 0.268 5.407 1.00 70.31 70 PHE A N 1
ATOM 542 C CA . PHE A 1 70 ? 0.684 1.111 6.477 1.00 70.31 70 PHE A CA 1
ATOM 543 C C . PHE A 1 70 ? 0.325 0.407 7.794 1.00 70.31 70 PHE A C 1
ATOM 545 O O . PHE A 1 70 ? -0.800 -0.057 7.941 1.00 70.31 70 PHE A O 1
ATOM 552 N N . CYS A 1 71 ? 1.266 0.258 8.733 1.00 71.44 71 CYS A N 1
ATOM 553 C CA . CYS A 1 71 ? 1.096 -0.505 9.988 1.00 71.44 71 CYS A CA 1
ATOM 554 C C . CYS A 1 71 ? 0.054 0.077 10.980 1.00 71.44 71 CYS A C 1
ATOM 556 O O . CYS A 1 71 ? 0.180 -0.092 12.190 1.00 71.44 71 CYS A O 1
ATOM 558 N N . PHE A 1 72 ? -0.971 0.775 10.498 1.00 73.06 72 PHE A N 1
ATOM 559 C CA . PHE A 1 72 ? -2.096 1.286 11.264 1.00 73.06 72 PHE A CA 1
ATOM 560 C C . PHE A 1 72 ? -3.402 1.053 10.493 1.00 73.06 72 PHE A C 1
ATOM 562 O O . PHE A 1 72 ? -3.414 0.971 9.269 1.00 73.06 72 PHE A O 1
ATOM 569 N N . SER A 1 73 ? -4.515 0.956 11.214 1.00 73.31 73 SER A N 1
ATOM 570 C CA . SER A 1 73 ? -5.858 0.831 10.639 1.00 73.31 73 SER A CA 1
ATOM 571 C C . SER A 1 73 ? -6.725 1.987 11.111 1.00 73.31 73 SER A C 1
ATOM 573 O O . SER A 1 73 ? -6.698 2.323 12.296 1.00 73.31 73 SER A O 1
ATOM 575 N N . LEU A 1 74 ? -7.525 2.550 10.217 1.00 75.81 74 LEU A N 1
ATOM 576 C CA . LEU A 1 74 ? -8.510 3.568 10.546 1.00 75.81 74 LEU A CA 1
ATOM 577 C C . LEU A 1 74 ? -9.844 2.888 10.861 1.00 75.81 74 LEU A C 1
ATOM 579 O O . LEU A 1 74 ? -10.289 1.980 10.157 1.00 75.81 74 LEU A O 1
ATOM 583 N N . THR A 1 75 ? -10.477 3.329 11.940 1.00 74.00 75 THR A N 1
ATOM 584 C CA . THR A 1 75 ? -11.871 2.988 12.236 1.00 74.00 75 THR A CA 1
ATOM 585 C C . THR A 1 75 ? -12.725 4.188 11.881 1.00 74.00 75 THR A C 1
ATOM 587 O O . THR A 1 75 ? -12.255 5.324 11.945 1.00 74.00 75 THR A O 1
ATOM 590 N N . LYS A 1 76 ? -13.960 3.941 11.451 1.00 63.16 76 LYS A N 1
ATOM 591 C CA . LYS A 1 76 ? -14.905 5.027 11.212 1.00 63.16 76 LYS A CA 1
ATOM 592 C C . LYS A 1 76 ? -15.138 5.734 12.550 1.00 63.16 76 LYS A C 1
ATOM 594 O O . LYS A 1 76 ? -15.568 5.088 13.505 1.00 63.16 76 LYS A O 1
ATOM 599 N N . GLU A 1 77 ? -14.793 7.017 12.633 1.00 64.50 77 GLU A N 1
ATOM 600 C CA . GLU A 1 77 ? -15.150 7.826 13.800 1.00 64.50 77 GLU A CA 1
ATOM 601 C C . GLU A 1 77 ? -16.682 7.884 13.884 1.00 64.50 77 GLU A C 1
ATOM 603 O O . GLU A 1 77 ? -17.361 7.971 12.855 1.00 64.50 77 GLU A O 1
ATOM 608 N N . LYS A 1 78 ? -17.205 7.677 15.093 1.00 49.56 78 LYS A N 1
ATOM 609 C CA . LYS A 1 78 ? -18.621 7.408 15.358 1.00 49.56 78 LYS A CA 1
ATOM 610 C C . LYS A 1 78 ? -19.441 8.687 15.446 1.00 49.56 78 LYS A C 1
ATOM 612 O O . LYS A 1 78 ? -18.936 9.646 16.064 1.00 49.56 78 LYS A O 1
#

Sequence (78 aa):
MSQLEKVGENTYCYADYITESEPFIPGVTGLGGAGFKIALGFKLEGDKYYPIQWTSAMNEEFDYSQSKGFCFSLTKEK